Protein AF-A0AAW1KJI1-F1 (afdb_monomer_lite)

Sequence (125 aa):
MDWRSELREMADRLVAVVICLLLSHLFLCHYGRRSELREMADRLVAVRRAFKQSMIQLGSTVNWDHFDRSVGLVTMCGLSVDQIEKLTKEHFVFLNPDGRMVVSALNSKNIDYVTRCFHEVTKQK

Organism: Popillia japonica (NCBI:txid7064)

Structure (mmCIF, N/CA/C/O backbone):
data_AF-A0AAW1KJI1-F1
#
_entry.id   AF-A0AAW1KJI1-F1
#
loop_
_atom_site.group_PDB
_atom_site.id
_atom_site.type_symbol
_atom_site.label_atom_id
_atom_site.label_alt_id
_atom_site.label_comp_id
_atom_site.label_asym_id
_atom_site.label_entity_id
_atom_site.label_seq_id
_atom_site.pdbx_PDB_ins_code
_atom_site.Cartn_x
_atom_site.Cartn_y
_atom_site.Cartn_z
_atom_site.occupancy
_atom_site.B_iso_or_equiv
_atom_site.auth_seq_id
_atom_site.auth_comp_id
_atom_site.auth_asym_id
_atom_site.auth_atom_id
_atom_site.pdbx_PDB_model_num
ATOM 1 N N . MET A 1 1 ? 9.178 15.478 24.961 1.00 40.22 1 MET A N 1
ATOM 2 C CA . MET A 1 1 ? 10.436 15.062 24.313 1.00 40.22 1 MET A CA 1
ATOM 3 C C . MET A 1 1 ? 10.034 14.262 23.088 1.00 40.22 1 MET A C 1
ATOM 5 O O . MET A 1 1 ? 9.611 13.120 23.225 1.00 40.22 1 MET A O 1
ATOM 9 N N . ASP A 1 2 ? 9.952 14.938 21.943 1.00 42.97 2 ASP A N 1
ATOM 10 C CA . ASP A 1 2 ? 9.384 14.380 20.714 1.00 42.97 2 ASP A CA 1
ATOM 11 C C . ASP A 1 2 ? 10.503 13.780 19.856 1.00 42.97 2 ASP A C 1
ATOM 13 O O . ASP A 1 2 ? 11.162 14.449 19.070 1.00 42.97 2 ASP A O 1
ATOM 17 N N . TRP A 1 3 ? 10.739 12.485 20.034 1.00 43.59 3 TRP A N 1
ATOM 18 C CA . TRP A 1 3 ? 11.736 11.720 19.281 1.00 43.59 3 TRP A CA 1
ATOM 19 C C . TRP A 1 3 ? 11.447 11.690 17.764 1.00 43.59 3 TRP A C 1
ATOM 21 O O . TRP A 1 3 ? 12.320 11.347 16.966 1.00 43.59 3 TRP A O 1
ATOM 31 N N . ARG A 1 4 ? 10.228 12.059 17.332 1.00 42.41 4 ARG A N 1
ATOM 32 C CA . ARG A 1 4 ? 9.842 12.108 15.914 1.00 42.41 4 ARG A CA 1
ATOM 33 C C . ARG A 1 4 ? 10.431 13.315 15.191 1.00 42.41 4 ARG A C 1
ATOM 35 O O . ARG A 1 4 ? 10.669 13.218 13.988 1.00 42.41 4 ARG A O 1
ATOM 42 N N . SER A 1 5 ? 10.671 14.428 15.888 1.00 42.38 5 SER A N 1
ATOM 43 C CA . SER A 1 5 ? 11.362 15.585 15.309 1.00 42.38 5 SER A CA 1
ATOM 44 C C . SER A 1 5 ? 12.864 15.334 15.184 1.00 42.38 5 SER A C 1
ATOM 46 O O . SER A 1 5 ? 13.436 15.660 14.149 1.00 42.38 5 SER A O 1
ATOM 48 N N . GLU A 1 6 ? 13.472 14.647 16.157 1.00 43.97 6 GLU A N 1
ATOM 49 C CA . GLU A 1 6 ? 14.890 14.255 16.105 1.00 43.97 6 GLU A CA 1
ATOM 50 C C . GLU A 1 6 ? 15.170 13.264 14.966 1.00 43.97 6 GLU A C 1
A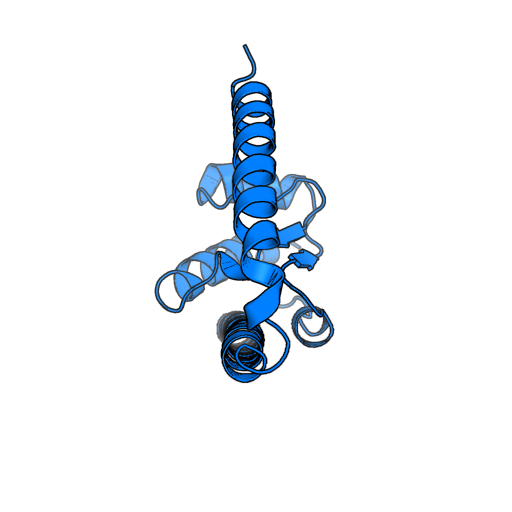TOM 52 O O . GLU A 1 6 ? 16.115 13.451 14.204 1.00 43.97 6 GLU A O 1
ATOM 57 N N . LEU A 1 7 ? 14.307 12.262 14.754 1.00 49.00 7 LEU A N 1
ATOM 58 C CA . LEU A 1 7 ? 14.441 11.349 13.611 1.00 49.00 7 LEU A CA 1
ATOM 59 C C . LEU A 1 7 ? 14.231 12.040 12.255 1.00 49.00 7 LEU A C 1
ATOM 61 O O . LEU A 1 7 ? 14.845 11.636 11.267 1.00 49.00 7 LEU A O 1
ATOM 65 N N . ARG A 1 8 ? 13.386 13.077 12.192 1.00 50.84 8 ARG A N 1
ATOM 66 C CA . ARG A 1 8 ? 13.145 13.854 10.966 1.00 50.84 8 ARG A CA 1
ATOM 67 C C . ARG A 1 8 ? 14.352 14.742 10.633 1.00 50.84 8 ARG A C 1
ATOM 69 O O . ARG A 1 8 ? 14.807 14.733 9.495 1.00 50.84 8 ARG A O 1
ATOM 76 N N . GLU A 1 9 ? 14.953 15.385 11.635 1.00 49.31 9 GLU A N 1
ATOM 77 C CA . GLU A 1 9 ? 16.208 16.136 11.482 1.00 49.31 9 GLU A CA 1
ATOM 78 C C . GLU A 1 9 ? 17.413 15.245 11.134 1.00 49.31 9 GLU A C 1
ATOM 80 O O . GLU A 1 9 ? 18.268 15.637 10.336 1.00 49.31 9 GLU A O 1
ATOM 85 N N . MET A 1 10 ? 17.491 14.038 11.705 1.00 42.53 10 MET A N 1
ATOM 86 C CA . MET A 1 10 ? 18.552 13.074 11.392 1.00 42.53 10 MET A CA 1
ATOM 87 C C . MET A 1 10 ? 18.412 12.498 9.976 1.00 42.53 10 MET A C 1
ATOM 89 O O . MET A 1 10 ? 19.422 12.272 9.306 1.00 42.53 10 MET A O 1
ATOM 93 N N . ALA A 1 11 ? 17.181 12.299 9.492 1.00 49.72 11 ALA A N 1
ATOM 94 C CA . ALA A 1 11 ? 16.919 11.856 8.125 1.00 49.72 11 ALA A CA 1
ATOM 95 C C . ALA A 1 11 ? 17.314 12.923 7.084 1.00 49.72 11 ALA A C 1
ATOM 97 O O . ALA A 1 11 ? 17.958 12.592 6.088 1.00 49.72 11 ALA A O 1
ATOM 98 N N . ASP A 1 12 ? 17.024 14.202 7.337 1.00 49.81 12 ASP A N 1
ATOM 99 C CA . ASP A 1 12 ? 17.296 15.286 6.383 1.00 49.81 12 ASP A CA 1
ATOM 100 C C . ASP A 1 12 ? 18.800 15.569 6.194 1.00 49.81 12 ASP A C 1
ATOM 102 O O . ASP A 1 12 ? 19.246 15.885 5.086 1.00 49.81 12 ASP A O 1
ATOM 106 N N . ARG A 1 13 ? 19.627 15.379 7.232 1.00 43.66 13 ARG A N 1
ATOM 107 C CA . ARG A 1 13 ? 21.086 15.601 7.140 1.00 43.66 13 ARG A CA 1
ATOM 108 C C . ARG A 1 13 ? 21.835 14.481 6.412 1.00 43.66 13 ARG A C 1
ATOM 110 O O . ARG A 1 13 ? 22.855 14.748 5.779 1.00 43.66 13 ARG A O 1
ATOM 117 N N . LEU A 1 14 ? 21.338 13.245 6.452 1.00 42.19 14 LEU A N 1
ATOM 118 C CA . LEU A 1 14 ? 21.971 12.106 5.772 1.00 42.19 14 LEU A CA 1
ATOM 119 C C . LEU A 1 14 ? 21.558 11.999 4.296 1.00 42.19 14 LEU A C 1
ATOM 121 O O . LEU A 1 14 ? 22.385 11.659 3.449 1.00 42.19 14 LEU A O 1
ATOM 125 N N . VAL A 1 15 ? 20.313 12.350 3.960 1.00 51.31 15 VAL A N 1
ATOM 126 C CA . VAL A 1 15 ? 19.811 12.297 2.577 1.00 51.31 15 VAL A CA 1
ATOM 127 C C . VAL A 1 15 ? 20.532 13.311 1.674 1.00 51.31 15 VAL A C 1
ATOM 129 O O . VAL A 1 15 ? 20.878 12.980 0.540 1.00 51.31 15 VAL A O 1
ATOM 132 N N . ALA A 1 16 ? 20.856 14.507 2.177 1.00 40.84 16 ALA A N 1
ATOM 133 C CA . ALA A 1 16 ? 21.551 15.540 1.401 1.00 40.84 16 ALA A CA 1
ATOM 134 C C . ALA A 1 16 ? 23.003 15.167 1.035 1.00 40.84 16 ALA A C 1
ATOM 136 O O . ALA A 1 16 ? 23.443 15.416 -0.089 1.00 40.84 16 ALA A O 1
ATOM 137 N N . VAL A 1 17 ? 23.743 14.526 1.948 1.00 43.69 17 VAL A N 1
ATOM 138 C CA . VAL A 1 17 ? 25.143 14.121 1.710 1.00 43.69 17 VAL A CA 1
ATOM 139 C C . VAL A 1 17 ? 25.218 12.961 0.715 1.00 43.69 17 VAL A C 1
ATOM 141 O O . VAL A 1 17 ? 26.071 12.961 -0.173 1.00 43.69 17 VAL A O 1
ATOM 144 N N . VAL A 1 18 ? 24.277 12.015 0.796 1.00 51.91 18 VAL A N 1
ATOM 145 C CA . VAL A 1 18 ? 24.188 10.883 -0.140 1.00 51.91 18 VAL A CA 1
ATOM 146 C C . VAL A 1 18 ? 23.775 11.345 -1.543 1.00 51.91 18 VAL A C 1
ATOM 148 O O . VAL A 1 18 ? 24.328 10.863 -2.531 1.00 51.91 18 VAL A O 1
ATOM 151 N N . ILE A 1 19 ? 22.877 12.330 -1.657 1.00 48.62 19 ILE A N 1
ATOM 152 C CA . ILE A 1 19 ? 22.482 12.918 -2.949 1.00 48.62 19 ILE A CA 1
ATOM 153 C C . ILE A 1 19 ? 23.624 13.745 -3.570 1.00 48.62 19 ILE A C 1
ATOM 155 O O . ILE A 1 19 ? 23.810 13.702 -4.786 1.00 48.62 19 ILE A O 1
ATOM 159 N N . CYS A 1 20 ? 24.440 14.434 -2.765 1.00 32.69 20 CYS A N 1
ATOM 160 C CA . CYS A 1 20 ? 25.564 15.242 -3.254 1.00 32.69 20 CYS A CA 1
ATOM 161 C C . CYS A 1 20 ? 26.775 14.387 -3.692 1.00 32.69 20 CYS A C 1
ATOM 163 O O . CYS A 1 20 ? 27.385 14.666 -4.723 1.00 32.69 20 CYS A O 1
ATOM 165 N N . LEU A 1 21 ? 27.071 13.286 -2.985 1.00 46.22 21 LEU A N 1
ATOM 166 C CA . LEU A 1 21 ? 28.116 12.322 -3.376 1.00 46.22 21 LEU A CA 1
ATOM 167 C C . LEU A 1 21 ? 27.744 11.493 -4.619 1.00 46.22 21 LEU A C 1
ATOM 169 O O . LEU A 1 21 ? 28.624 11.060 -5.357 1.00 46.22 21 LEU A O 1
ATOM 173 N N . LEU A 1 22 ? 26.450 11.300 -4.894 1.00 48.56 22 LEU A N 1
ATOM 174 C CA . LEU A 1 22 ? 25.979 10.689 -6.144 1.00 48.56 22 LEU A CA 1
ATOM 175 C C . LEU A 1 22 ? 26.127 11.626 -7.354 1.00 48.56 22 LEU A C 1
ATOM 177 O O . LEU A 1 22 ? 26.274 11.150 -8.482 1.00 48.56 22 LEU A O 1
ATOM 181 N N . LEU A 1 23 ? 26.101 12.946 -7.136 1.00 41.78 23 LEU A N 1
ATOM 182 C CA . LEU A 1 23 ? 26.165 13.942 -8.206 1.00 41.78 23 LEU A CA 1
ATOM 183 C C . LEU A 1 23 ? 27.593 14.180 -8.732 1.00 41.78 23 LEU A C 1
ATOM 185 O O . LEU A 1 23 ? 27.754 14.568 -9.885 1.00 41.78 23 LEU A O 1
ATOM 189 N N . SER A 1 24 ? 28.646 13.878 -7.968 1.00 48.16 24 SER A N 1
ATOM 190 C CA . SER A 1 24 ? 30.035 13.936 -8.462 1.00 48.16 24 SER A CA 1
ATOM 191 C C . SER A 1 24 ? 30.390 12.787 -9.426 1.00 48.16 24 SER A C 1
ATOM 193 O O . SER A 1 24 ? 31.374 12.874 -10.158 1.00 48.16 24 SER A O 1
ATOM 195 N N . HIS A 1 25 ? 29.546 11.753 -9.523 1.00 46.41 25 HIS A N 1
ATOM 196 C CA . HIS A 1 25 ? 29.614 10.678 -10.527 1.00 46.41 25 HIS A CA 1
ATOM 197 C C . HIS A 1 25 ? 28.785 10.963 -11.803 1.00 46.41 25 HIS A C 1
ATOM 199 O O . HIS A 1 25 ? 28.504 10.054 -12.592 1.00 46.41 25 HIS A O 1
ATOM 205 N N . LEU A 1 26 ? 28.376 12.219 -12.047 1.00 46.66 26 LEU A N 1
ATOM 206 C CA . LEU A 1 26 ? 27.486 12.553 -13.169 1.00 46.66 26 LEU A CA 1
ATOM 207 C C . LEU A 1 26 ? 28.070 12.332 -14.567 1.00 46.66 26 LEU A C 1
ATOM 209 O O . LEU A 1 26 ? 27.294 12.220 -15.514 1.00 46.66 26 LEU A O 1
ATOM 213 N N . PHE A 1 27 ? 29.390 12.221 -14.729 1.00 42.56 27 PHE A N 1
ATOM 214 C CA . PHE A 1 27 ? 29.974 12.079 -16.067 1.00 42.56 27 PHE A CA 1
ATOM 215 C C . PHE A 1 27 ? 29.761 10.686 -16.696 1.00 42.56 27 PHE A C 1
ATOM 217 O O . PHE A 1 27 ? 29.776 10.560 -17.915 1.00 42.56 27 PHE A O 1
ATOM 224 N N . LEU A 1 28 ? 29.461 9.648 -15.900 1.00 45.06 28 LEU A N 1
ATOM 225 C CA . LEU A 1 28 ? 29.142 8.294 -16.400 1.00 45.06 28 LEU A CA 1
ATOM 226 C C . LEU A 1 28 ? 27.629 8.032 -16.555 1.00 45.06 28 LEU A C 1
ATOM 228 O O . LEU A 1 28 ? 27.214 7.042 -17.159 1.00 45.06 28 LEU A O 1
ATOM 232 N N . CYS A 1 29 ? 26.773 8.926 -16.048 1.00 48.44 29 CYS A N 1
ATOM 233 C CA . CYS A 1 29 ? 25.322 8.724 -15.983 1.00 48.44 29 CYS A CA 1
ATOM 234 C C . CYS A 1 29 ? 24.561 9.020 -17.287 1.00 48.44 29 CYS A C 1
ATOM 236 O O . CYS A 1 29 ? 23.342 8.850 -17.317 1.00 48.44 29 CYS A O 1
ATOM 238 N N . HIS A 1 30 ? 25.230 9.444 -18.363 1.00 46.03 30 HIS A N 1
ATOM 239 C CA . HIS A 1 30 ? 24.530 9.913 -19.563 1.00 46.03 30 HIS A CA 1
ATOM 240 C C . HIS A 1 30 ? 24.016 8.786 -20.491 1.00 46.03 30 HIS A C 1
ATOM 242 O O . HIS A 1 30 ? 23.156 9.054 -21.330 1.00 46.03 30 HIS A O 1
ATOM 248 N N . TYR A 1 31 ? 24.455 7.526 -20.338 1.00 45.03 31 TYR A N 1
ATOM 249 C CA . TYR A 1 31 ? 23.987 6.431 -21.217 1.00 45.03 31 TYR A CA 1
ATOM 250 C C . TYR A 1 31 ? 23.709 5.068 -20.548 1.00 45.03 31 TYR A C 1
ATOM 252 O O . TYR A 1 31 ? 22.938 4.289 -21.100 1.00 45.03 31 TYR A O 1
ATOM 260 N N . GLY A 1 32 ? 24.254 4.771 -19.360 1.00 50.25 32 GLY A N 1
ATOM 261 C CA . GLY A 1 32 ? 24.231 3.400 -18.811 1.00 50.25 32 GLY A CA 1
ATOM 262 C C . GLY A 1 32 ? 23.061 3.014 -17.895 1.00 50.25 32 GLY A C 1
ATOM 263 O O . GLY A 1 32 ? 22.755 1.836 -17.780 1.00 50.25 32 GLY A O 1
ATOM 264 N N . ARG A 1 33 ? 22.378 3.963 -17.239 1.00 53.84 33 ARG A N 1
ATOM 265 C CA . ARG A 1 33 ? 21.449 3.638 -16.126 1.00 53.84 33 ARG A CA 1
ATOM 266 C C . ARG A 1 33 ? 19.958 3.686 -16.461 1.00 53.84 33 ARG A C 1
ATOM 268 O O . ARG A 1 33 ? 19.120 3.638 -15.567 1.00 53.84 33 ARG A O 1
ATOM 275 N N . ARG A 1 34 ? 19.587 3.801 -17.740 1.00 61.09 34 ARG A N 1
ATOM 276 C CA . ARG A 1 34 ? 18.164 3.849 -18.130 1.00 61.09 34 ARG A CA 1
ATOM 277 C C . ARG A 1 34 ? 17.463 2.500 -17.949 1.00 61.09 34 ARG A C 1
ATOM 279 O O . ARG A 1 34 ? 16.286 2.494 -17.606 1.00 61.09 34 ARG A O 1
ATOM 286 N N . SER A 1 35 ? 18.166 1.388 -18.162 1.00 73.19 35 SER A N 1
ATOM 287 C CA . SER A 1 35 ? 17.622 0.033 -17.998 1.00 73.19 35 SER A CA 1
ATOM 288 C C . SER A 1 35 ? 17.359 -0.301 -16.530 1.00 73.19 35 SER A C 1
ATOM 290 O O . SER A 1 35 ? 16.236 -0.647 -16.193 1.00 73.19 35 SER A O 1
ATOM 292 N N . GLU A 1 36 ? 18.330 -0.091 -15.641 1.00 76.06 36 GLU A N 1
ATOM 293 C CA . GLU A 1 36 ? 18.181 -0.373 -14.203 1.00 76.06 36 GLU A CA 1
ATOM 294 C C . GLU A 1 36 ? 17.081 0.480 -13.552 1.00 76.06 36 GLU A C 1
ATOM 296 O O . GLU A 1 36 ? 16.267 -0.014 -12.773 1.00 76.06 36 GLU A O 1
ATOM 301 N N . LEU A 1 37 ? 16.998 1.768 -13.912 1.00 77.62 37 LEU A N 1
ATOM 302 C CA . LEU A 1 37 ? 15.925 2.643 -13.433 1.00 77.62 37 LEU A CA 1
ATOM 303 C C . LEU A 1 37 ? 14.553 2.200 -13.953 1.00 77.62 37 LEU A C 1
ATOM 305 O O . LEU A 1 37 ? 13.561 2.304 -13.228 1.00 77.62 37 LEU A O 1
ATOM 309 N N . ARG A 1 38 ? 14.491 1.686 -15.186 1.00 79.06 38 ARG A N 1
ATOM 310 C CA . ARG A 1 38 ? 13.267 1.121 -15.757 1.00 79.06 38 ARG A CA 1
ATOM 311 C C . ARG A 1 38 ? 12.859 -0.156 -15.032 1.00 79.06 38 ARG A C 1
ATOM 313 O O . ARG A 1 38 ? 11.707 -0.256 -14.636 1.00 79.06 38 ARG A O 1
ATOM 320 N N . GLU A 1 39 ? 13.791 -1.060 -14.753 1.00 82.69 39 GLU A N 1
ATOM 321 C CA . GLU A 1 39 ? 13.527 -2.269 -13.964 1.00 82.69 39 GLU A CA 1
ATOM 322 C C . GLU A 1 39 ? 13.039 -1.935 -12.547 1.00 82.69 39 GLU A C 1
ATOM 324 O O . GLU A 1 39 ? 12.083 -2.535 -12.047 1.00 82.69 39 GLU A O 1
ATOM 329 N N . MET A 1 40 ? 13.635 -0.928 -11.898 1.00 80.75 40 MET A N 1
ATOM 330 C CA . MET A 1 40 ? 13.165 -0.446 -10.597 1.00 80.75 40 MET A CA 1
ATOM 331 C C . MET A 1 40 ? 11.746 0.132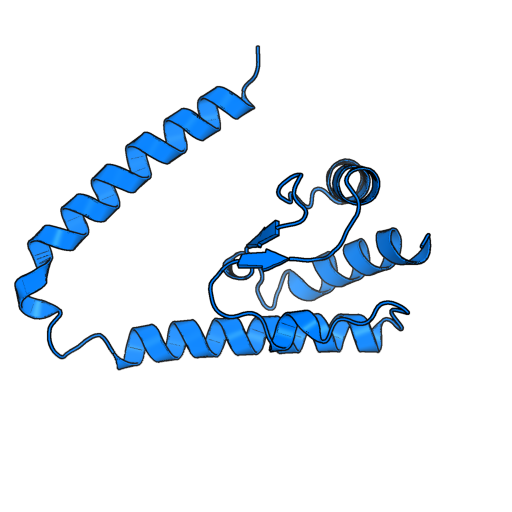 -10.672 1.00 80.75 40 MET A C 1
ATOM 333 O O . MET A 1 40 ? 10.950 -0.107 -9.760 1.00 80.75 40 MET A O 1
ATOM 337 N N . ALA A 1 41 ? 11.419 0.869 -11.736 1.00 81.44 41 ALA A N 1
ATOM 338 C CA . ALA A 1 41 ? 10.080 1.407 -11.958 1.00 81.44 41 ALA A CA 1
ATOM 339 C C . ALA A 1 41 ? 9.055 0.295 -12.237 1.00 81.44 41 ALA A C 1
ATOM 341 O O . ALA A 1 41 ? 7.990 0.276 -11.618 1.00 81.44 41 ALA A O 1
ATOM 342 N N . ASP A 1 42 ? 9.398 -0.671 -13.089 1.00 84.88 42 ASP A N 1
ATOM 343 C CA . ASP A 1 42 ? 8.550 -1.817 -13.421 1.00 84.88 42 ASP A CA 1
ATOM 344 C C . ASP A 1 42 ? 8.261 -2.667 -12.175 1.00 84.88 42 ASP A C 1
ATOM 346 O O . ASP A 1 42 ? 7.123 -3.087 -11.946 1.00 84.88 42 ASP A O 1
ATOM 350 N N . ARG A 1 43 ? 9.249 -2.825 -11.284 1.00 85.81 43 ARG A N 1
ATOM 351 C CA . ARG A 1 43 ? 9.058 -3.474 -9.980 1.00 85.81 43 ARG A CA 1
ATOM 352 C C . ARG A 1 43 ? 8.042 -2.737 -9.104 1.00 85.81 43 ARG A C 1
ATOM 354 O O . ARG A 1 43 ? 7.209 -3.384 -8.475 1.00 85.81 43 ARG A O 1
ATOM 361 N N . LEU A 1 44 ? 8.074 -1.404 -9.055 1.00 85.38 44 LEU A N 1
ATOM 362 C CA . LEU A 1 44 ? 7.090 -0.625 -8.287 1.00 85.38 44 LEU A CA 1
ATOM 363 C C . LEU A 1 44 ? 5.673 -0.791 -8.850 1.00 85.38 44 LEU A C 1
ATOM 365 O O . LEU A 1 44 ? 4.714 -0.901 -8.084 1.00 85.38 44 LEU A O 1
ATOM 369 N N . VAL A 1 45 ? 5.534 -0.856 -10.176 1.00 86.81 45 VAL A N 1
ATOM 370 C CA . VAL A 1 45 ? 4.249 -1.136 -10.834 1.00 86.81 45 VAL A CA 1
ATOM 371 C C . VAL A 1 45 ? 3.753 -2.540 -10.481 1.00 86.81 45 VAL A C 1
ATOM 373 O O . VAL A 1 45 ? 2.578 -2.708 -10.154 1.00 86.81 45 VAL A O 1
ATOM 376 N N . ALA A 1 46 ? 4.635 -3.542 -10.484 1.00 88.69 46 ALA A N 1
ATOM 377 C CA . ALA A 1 46 ? 4.286 -4.909 -10.104 1.00 88.69 46 ALA A CA 1
ATOM 378 C C . ALA A 1 46 ? 3.791 -4.998 -8.651 1.00 88.69 46 ALA A C 1
ATOM 380 O O . ALA A 1 46 ? 2.753 -5.604 -8.391 1.00 88.69 46 ALA A O 1
ATOM 381 N N . VAL A 1 47 ? 4.475 -4.331 -7.717 1.00 88.31 47 VAL A N 1
ATOM 382 C CA . VAL A 1 47 ? 4.084 -4.292 -6.298 1.00 88.31 47 VAL A CA 1
ATOM 383 C C . VAL A 1 47 ? 2.708 -3.645 -6.105 1.00 88.31 47 VAL A C 1
ATOM 385 O O . VAL A 1 47 ? 1.901 -4.147 -5.326 1.00 88.31 47 VAL A O 1
ATOM 388 N N . ARG A 1 48 ? 2.387 -2.578 -6.847 1.00 87.56 48 ARG A N 1
ATOM 389 C CA . ARG A 1 48 ? 1.052 -1.946 -6.800 1.00 87.56 48 ARG A CA 1
ATOM 390 C C . ARG A 1 48 ? -0.052 -2.875 -7.270 1.00 87.56 48 ARG A C 1
ATOM 392 O O . ARG A 1 48 ? -1.085 -2.979 -6.612 1.00 87.56 48 ARG A O 1
ATOM 399 N N . ARG A 1 49 ? 0.180 -3.564 -8.388 1.00 88.94 49 ARG A N 1
ATOM 400 C CA . ARG A 1 49 ? -0.775 -4.540 -8.923 1.00 88.94 49 ARG A CA 1
ATOM 401 C C . ARG A 1 49 ? -0.994 -5.682 -7.942 1.00 88.94 49 ARG A C 1
ATOM 403 O O . ARG A 1 49 ? -2.140 -6.042 -7.705 1.00 88.94 49 ARG A O 1
ATOM 410 N N . ALA A 1 50 ? 0.078 -6.188 -7.336 1.00 90.00 50 ALA A N 1
ATOM 411 C CA . ALA A 1 50 ? -0.009 -7.223 -6.315 1.00 90.00 50 ALA A CA 1
ATOM 412 C C . ALA A 1 50 ? -0.826 -6.745 -5.104 1.00 90.00 50 ALA A C 1
ATOM 414 O O . ALA A 1 50 ? -1.743 -7.438 -4.682 1.00 90.00 50 ALA A O 1
ATOM 415 N N . PHE A 1 51 ? -0.592 -5.520 -4.617 1.00 89.50 51 PHE A N 1
ATOM 416 C CA . PHE A 1 51 ? -1.359 -4.951 -3.504 1.00 89.50 51 PHE A CA 1
ATOM 417 C C . PHE A 1 51 ? -2.854 -4.868 -3.834 1.00 89.50 51 PHE A C 1
ATOM 419 O O . PHE A 1 51 ? -3.693 -5.326 -3.061 1.00 89.50 51 PHE A O 1
ATOM 426 N N . LYS A 1 52 ? -3.193 -4.336 -5.016 1.00 89.06 52 LYS A N 1
ATOM 427 C CA . LYS A 1 52 ? -4.578 -4.255 -5.494 1.00 89.06 52 LYS A CA 1
ATOM 428 C C . LYS A 1 52 ? -5.220 -5.641 -5.599 1.00 89.06 52 LYS A C 1
ATOM 430 O O . LYS A 1 52 ? -6.346 -5.824 -5.147 1.00 89.06 52 LYS A O 1
ATOM 435 N N . GLN A 1 53 ? -4.514 -6.614 -6.176 1.00 90.50 53 GLN A N 1
ATOM 436 C CA . GLN A 1 53 ? -5.001 -7.987 -6.320 1.00 90.50 53 GLN A CA 1
ATOM 437 C C . GLN A 1 53 ? -5.268 -8.640 -4.963 1.00 90.50 53 GLN A C 1
ATOM 439 O O . GLN A 1 53 ? -6.353 -9.186 -4.776 1.00 90.50 53 GLN A O 1
ATOM 444 N N . SER A 1 54 ? -4.347 -8.521 -4.004 1.00 90.69 54 SER A N 1
ATOM 445 C CA . SER A 1 54 ? -4.539 -9.025 -2.640 1.00 90.69 54 SER A CA 1
ATOM 446 C C . SER A 1 54 ? -5.755 -8.380 -1.963 1.00 90.69 54 SER A C 1
ATOM 448 O O . SER A 1 54 ? -6.553 -9.077 -1.344 1.00 90.69 54 SER A O 1
ATOM 450 N N . MET A 1 55 ? -5.972 -7.070 -2.133 1.00 88.75 55 MET A N 1
ATOM 451 C CA . MET A 1 55 ? -7.158 -6.393 -1.583 1.00 88.75 55 MET A CA 1
ATOM 452 C C . MET A 1 55 ? -8.474 -6.872 -2.214 1.00 88.75 55 MET A C 1
ATOM 454 O O . MET A 1 55 ? -9.478 -6.998 -1.512 1.00 88.75 55 MET A O 1
ATOM 458 N N . ILE A 1 56 ? -8.481 -7.161 -3.521 1.00 88.69 56 ILE A N 1
ATOM 459 C CA . ILE A 1 56 ? -9.645 -7.736 -4.215 1.00 88.69 56 ILE A CA 1
ATOM 460 C C . ILE A 1 56 ? -9.909 -9.164 -3.723 1.00 88.69 56 ILE A C 1
ATOM 462 O O . ILE A 1 56 ? -11.054 -9.507 -3.448 1.00 88.69 56 ILE A O 1
ATOM 466 N N . GLN A 1 57 ? -8.863 -9.980 -3.562 1.00 89.19 57 GLN A N 1
ATOM 467 C CA . GLN A 1 57 ? -8.974 -11.349 -3.044 1.00 89.19 57 GLN A CA 1
ATOM 468 C C . GLN A 1 57 ? -9.518 -11.391 -1.612 1.00 89.19 57 GLN A C 1
ATOM 470 O O . GLN A 1 57 ? -10.291 -12.284 -1.278 1.00 89.19 57 GLN A O 1
ATOM 475 N N . LEU A 1 58 ? -9.162 -10.407 -0.784 1.00 88.06 58 LEU A N 1
ATOM 476 C CA . LEU A 1 58 ? -9.705 -10.247 0.566 1.00 88.06 58 LEU A CA 1
ATOM 477 C C . LEU A 1 58 ? -11.163 -9.748 0.580 1.00 88.06 58 LEU A C 1
ATOM 479 O O . LEU A 1 58 ? -11.777 -9.713 1.641 1.00 88.06 58 LEU A O 1
ATOM 483 N N . GLY A 1 59 ? -11.740 -9.376 -0.567 1.00 84.25 59 GLY A N 1
ATOM 484 C CA . GLY A 1 59 ? -13.124 -8.904 -0.655 1.00 84.25 59 GLY A CA 1
ATOM 485 C C . GLY A 1 59 ? -13.306 -7.463 -0.176 1.00 84.25 59 GLY A C 1
ATOM 486 O O . GLY A 1 59 ? -14.337 -7.122 0.399 1.00 84.25 59 GLY A O 1
ATOM 487 N N . SER A 1 60 ? -12.302 -6.604 -0.372 1.00 82.00 60 SER A N 1
ATOM 488 C CA . SER A 1 60 ? -12.413 -5.183 -0.036 1.00 82.00 60 SER A CA 1
ATOM 489 C C . SER A 1 60 ? -13.558 -4.502 -0.800 1.00 82.00 60 SER A C 1
ATOM 491 O O . SER A 1 60 ? -13.605 -4.546 -2.026 1.00 82.00 60 SER A O 1
ATOM 493 N N . THR A 1 61 ? -14.418 -3.775 -0.083 1.00 75.31 61 THR A N 1
ATOM 494 C CA . THR A 1 61 ? -15.520 -2.962 -0.637 1.00 75.31 61 THR A CA 1
ATOM 495 C C . THR A 1 61 ? -15.051 -1.629 -1.234 1.00 75.31 61 THR A C 1
ATOM 497 O O . THR A 1 61 ? -15.770 -1.000 -2.008 1.00 75.31 61 THR A O 1
ATOM 500 N N . VAL A 1 62 ? -13.838 -1.185 -0.889 1.00 79.00 62 VAL A N 1
ATOM 501 C CA . VAL A 1 62 ? -13.244 0.071 -1.370 1.00 79.00 62 VAL A CA 1
ATOM 502 C C . VAL A 1 62 ? -12.667 -0.093 -2.778 1.00 79.00 62 VAL A C 1
ATOM 504 O O . VAL A 1 62 ? -11.981 -1.074 -3.066 1.00 79.00 62 VAL A O 1
ATOM 507 N N . ASN A 1 63 ? -12.889 0.904 -3.643 1.00 80.56 63 ASN A N 1
ATOM 508 C CA . ASN A 1 63 ? -12.267 0.960 -4.965 1.00 80.56 63 ASN A CA 1
ATOM 509 C C . ASN A 1 63 ? -10.780 1.382 -4.867 1.00 80.56 63 ASN A C 1
ATOM 511 O O . ASN A 1 63 ? -10.457 2.516 -4.501 1.00 80.56 63 ASN A O 1
ATOM 515 N N . TRP A 1 64 ? -9.882 0.476 -5.270 1.00 83.62 64 TRP A N 1
ATOM 516 C CA . TRP A 1 64 ? -8.423 0.655 -5.283 1.00 83.62 64 TRP A CA 1
ATOM 517 C C . TRP A 1 64 ? -7.827 1.016 -6.660 1.00 83.62 64 TRP A C 1
ATOM 519 O O . TRP A 1 64 ? -6.613 0.981 -6.836 1.00 83.62 64 TRP A O 1
ATOM 529 N N . ASP A 1 65 ? -8.632 1.405 -7.652 1.00 82.44 65 ASP A N 1
ATOM 530 C CA . ASP A 1 65 ? -8.179 1.747 -9.016 1.00 82.44 65 ASP A CA 1
ATOM 531 C C . ASP A 1 65 ? -7.197 2.926 -9.062 1.00 82.44 65 ASP A C 1
ATOM 533 O O . ASP A 1 65 ? -6.404 3.066 -9.996 1.00 82.44 65 ASP A O 1
ATOM 537 N N . HIS A 1 66 ? -7.212 3.777 -8.037 1.00 81.12 66 HIS A N 1
ATOM 538 C CA . HIS A 1 66 ? -6.283 4.894 -7.902 1.00 81.12 66 HIS A CA 1
ATOM 539 C C . HIS A 1 66 ? -4.821 4.438 -7.717 1.00 81.12 66 HIS A C 1
ATOM 541 O O . HIS A 1 66 ? -3.902 5.189 -8.059 1.00 81.12 66 HIS A O 1
ATOM 547 N N . PHE A 1 67 ? -4.584 3.202 -7.259 1.00 82.25 67 PHE A N 1
ATOM 548 C CA . PHE A 1 67 ? -3.236 2.633 -7.163 1.00 82.25 67 PHE A CA 1
ATOM 549 C C . PHE A 1 67 ? -2.591 2.421 -8.535 1.00 82.25 67 PHE A C 1
ATOM 551 O O . PHE A 1 67 ? -1.390 2.649 -8.673 1.00 82.25 67 PHE A O 1
ATOM 558 N N . ASP A 1 68 ? -3.379 2.067 -9.554 1.00 80.19 68 ASP A N 1
ATOM 559 C CA . ASP A 1 68 ? -2.877 1.845 -10.917 1.00 80.19 68 ASP A CA 1
ATOM 560 C C . ASP A 1 68 ? -2.597 3.161 -11.652 1.00 80.19 68 ASP A C 1
ATOM 562 O O . ASP A 1 68 ? -1.687 3.238 -12.475 1.00 80.19 68 ASP A O 1
ATOM 566 N N . ARG A 1 69 ? -3.368 4.212 -11.345 1.00 77.12 69 ARG A N 1
ATOM 567 C CA . ARG A 1 69 ? -3.222 5.543 -11.963 1.00 77.12 69 ARG A CA 1
ATOM 568 C C . ARG A 1 69 ? -2.076 6.360 -11.371 1.00 77.12 69 ARG A C 1
ATOM 570 O O . ARG A 1 69 ? -1.626 7.323 -11.987 1.00 77.12 69 ARG A O 1
ATOM 577 N N . SER A 1 70 ? -1.626 6.012 -10.170 1.00 73.38 70 SER A N 1
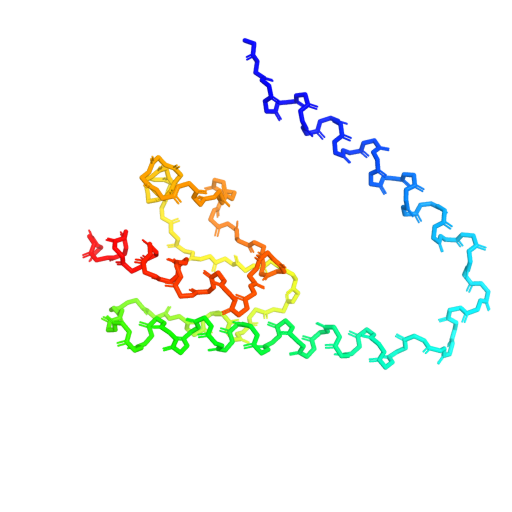ATOM 578 C CA . SER A 1 70 ? -0.571 6.752 -9.483 1.00 73.38 70 SER A CA 1
ATOM 579 C C . SER A 1 70 ? 0.790 6.463 -10.112 1.00 73.38 70 SER A C 1
ATOM 581 O O . SER A 1 70 ? 1.145 5.310 -10.331 1.00 73.38 70 SER A O 1
ATOM 583 N N . VAL A 1 71 ? 1.607 7.491 -10.336 1.00 71.44 71 VAL A N 1
ATOM 584 C CA . VAL A 1 71 ? 2.989 7.355 -10.823 1.00 71.44 71 VAL A CA 1
ATOM 585 C C . VAL A 1 71 ? 3.955 7.817 -9.733 1.00 71.44 71 VAL A C 1
ATOM 587 O O . VAL A 1 71 ? 3.703 8.807 -9.055 1.00 71.44 71 VAL A O 1
ATOM 590 N N . GLY A 1 72 ? 5.054 7.084 -9.542 1.00 73.31 72 GLY A N 1
ATOM 591 C CA . GLY A 1 72 ? 6.115 7.435 -8.591 1.00 73.31 72 GLY A CA 1
ATOM 592 C C . GLY A 1 72 ? 6.178 6.524 -7.365 1.00 73.31 72 GLY A C 1
ATOM 593 O O . GLY A 1 72 ? 5.644 5.422 -7.374 1.00 73.31 72 GLY A O 1
ATOM 594 N N . LEU A 1 73 ? 6.854 6.973 -6.309 1.00 79.38 73 LEU A N 1
ATOM 595 C CA . LEU A 1 73 ? 7.129 6.169 -5.106 1.00 79.38 73 LEU A CA 1
ATOM 596 C C . LEU A 1 73 ? 6.016 6.224 -4.055 1.00 79.38 73 LEU A C 1
ATOM 598 O O . LEU A 1 73 ? 5.952 5.365 -3.179 1.00 79.38 73 LEU A O 1
ATOM 602 N N . VAL A 1 74 ? 5.159 7.239 -4.130 1.00 80.88 74 VAL A N 1
ATOM 603 C CA . VAL A 1 74 ? 4.146 7.544 -3.118 1.00 80.88 74 VAL A CA 1
ATOM 604 C C . VAL A 1 74 ? 2.763 7.401 -3.737 1.00 80.88 74 VAL A C 1
ATOM 606 O O . VAL A 1 74 ? 2.545 7.795 -4.882 1.00 80.88 74 VAL A O 1
ATOM 609 N N . THR A 1 75 ? 1.828 6.837 -2.983 1.00 83.69 75 THR A N 1
ATOM 610 C CA . THR A 1 75 ? 0.432 6.684 -3.395 1.00 83.69 75 THR A CA 1
ATOM 611 C C . THR A 1 75 ? -0.489 7.141 -2.269 1.00 83.69 75 THR A C 1
ATOM 613 O O . THR A 1 75 ? -0.201 6.928 -1.091 1.00 83.69 75 THR A O 1
ATOM 616 N N . MET A 1 76 ? -1.578 7.817 -2.635 1.00 84.50 76 MET A N 1
ATOM 617 C CA . MET A 1 76 ? -2.627 8.224 -1.701 1.00 84.50 76 MET A CA 1
ATOM 618 C C . MET A 1 76 ? -3.547 7.032 -1.443 1.00 84.50 76 MET A C 1
ATOM 620 O O . MET A 1 76 ? -4.113 6.511 -2.396 1.00 84.50 76 MET A O 1
ATOM 624 N N . CYS A 1 77 ? -3.718 6.624 -0.186 1.00 82.81 77 CYS A N 1
ATOM 625 C CA . CYS A 1 77 ? -4.584 5.493 0.173 1.00 82.81 77 CYS A CA 1
ATOM 626 C C . CYS A 1 77 ? -6.047 5.894 0.424 1.00 82.81 77 CYS A C 1
ATOM 628 O O . CYS A 1 77 ? -6.913 5.027 0.491 1.00 82.81 77 CYS A O 1
ATOM 630 N N . GLY A 1 78 ? -6.332 7.188 0.617 1.00 82.19 78 GLY A N 1
ATOM 631 C CA . GLY A 1 78 ? -7.692 7.676 0.899 1.00 82.19 78 GLY A CA 1
ATOM 632 C C . GLY A 1 78 ? -8.269 7.221 2.250 1.00 82.19 78 GLY A C 1
ATOM 633 O O . GLY A 1 78 ? -9.491 7.129 2.399 1.00 82.19 78 GLY A O 1
ATOM 634 N N . LEU A 1 79 ? -7.396 6.908 3.213 1.00 85.19 79 LEU A N 1
ATOM 635 C CA . LEU A 1 79 ? -7.762 6.569 4.591 1.00 85.19 79 LEU A CA 1
ATOM 636 C C . LEU A 1 79 ? -7.944 7.838 5.430 1.00 85.19 79 LEU A C 1
ATOM 638 O O . LEU A 1 79 ? -7.264 8.836 5.192 1.00 85.19 79 LEU A O 1
ATOM 642 N N . SER A 1 80 ? -8.845 7.795 6.414 1.00 88.06 80 SER A N 1
ATOM 643 C CA . SER A 1 80 ? -8.971 8.868 7.406 1.00 88.06 80 SER A CA 1
ATOM 644 C C . SER A 1 80 ? -7.828 8.825 8.426 1.00 88.06 80 SER A C 1
ATOM 646 O O . SER A 1 80 ? -7.166 7.799 8.599 1.00 88.06 80 SER A O 1
ATOM 648 N N . VAL A 1 81 ? -7.612 9.932 9.141 1.00 88.69 81 VAL A N 1
ATOM 649 C CA . VAL A 1 81 ? -6.586 10.018 10.196 1.00 88.69 81 VAL A CA 1
ATOM 650 C C . VAL A 1 81 ? -6.825 8.963 11.284 1.00 88.69 81 VAL A C 1
ATOM 652 O O . VAL A 1 81 ? -5.891 8.264 11.667 1.00 88.69 81 VAL A O 1
ATOM 655 N N . ASP A 1 82 ? -8.080 8.744 11.686 1.00 89.50 82 ASP A N 1
ATOM 656 C CA . ASP A 1 82 ? -8.441 7.722 12.681 1.00 89.50 82 ASP A CA 1
ATOM 657 C C . ASP A 1 82 ? -8.084 6.300 12.223 1.00 89.50 82 ASP A C 1
ATOM 659 O O . ASP A 1 82 ? -7.632 5.468 13.011 1.00 89.50 82 ASP A O 1
ATOM 663 N N . GLN A 1 83 ? -8.258 6.011 10.930 1.00 87.88 83 GLN A N 1
ATOM 664 C CA . GLN A 1 83 ? -7.881 4.728 10.335 1.00 87.88 83 GLN A CA 1
ATOM 665 C C . GLN A 1 83 ? -6.358 4.544 10.325 1.00 87.88 83 GLN A C 1
ATOM 667 O O . GLN A 1 83 ? -5.861 3.458 10.620 1.00 87.88 83 GLN A O 1
ATOM 672 N N . ILE A 1 84 ? -5.607 5.607 10.036 1.00 88.12 84 ILE A N 1
ATOM 673 C CA . ILE A 1 84 ? -4.138 5.595 10.055 1.00 88.12 84 ILE A CA 1
ATOM 674 C C . ILE A 1 84 ? -3.612 5.381 11.480 1.00 88.12 84 ILE A C 1
ATOM 676 O O . ILE A 1 84 ? -2.664 4.617 11.690 1.00 88.12 84 ILE A O 1
ATOM 680 N N . GLU A 1 85 ? -4.243 6.004 12.474 1.00 88.44 85 GLU A N 1
ATOM 681 C CA . GLU A 1 85 ? -3.890 5.783 13.873 1.00 88.44 85 GLU A CA 1
ATOM 682 C C . GLU A 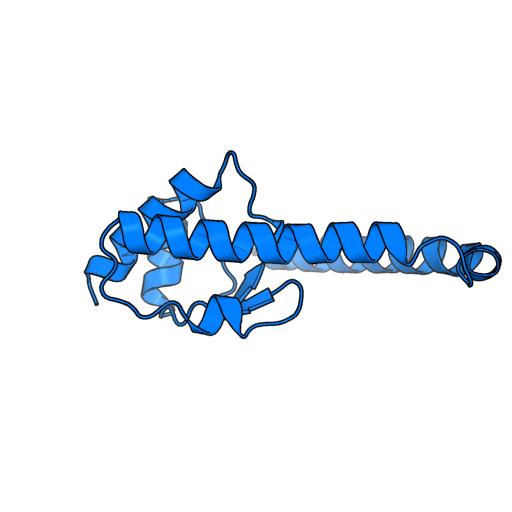1 85 ? -4.157 4.346 14.321 1.00 88.44 85 GLU A C 1
ATOM 684 O O . GLU A 1 85 ? -3.308 3.765 14.997 1.00 88.44 85 GLU A O 1
ATOM 689 N N . LYS A 1 86 ? -5.289 3.753 13.922 1.00 89.81 86 LYS A N 1
ATOM 690 C CA . LYS A 1 86 ? -5.587 2.336 14.188 1.00 89.81 86 LYS A CA 1
ATOM 691 C C . LYS A 1 86 ? -4.549 1.414 13.551 1.00 89.81 86 LYS A C 1
ATOM 693 O O . LYS A 1 86 ? -3.985 0.574 14.244 1.00 89.81 86 LYS A O 1
ATOM 698 N N . LEU A 1 87 ? -4.200 1.638 12.279 1.00 88.75 87 LEU A N 1
ATOM 699 C CA . LEU A 1 87 ? -3.126 0.893 11.601 1.00 88.75 87 LEU A CA 1
ATOM 700 C C . LEU A 1 87 ? -1.792 0.975 12.353 1.00 88.75 87 LEU A C 1
ATOM 702 O O . LEU A 1 87 ? -1.068 -0.017 12.456 1.00 88.75 87 LEU A O 1
ATOM 706 N N . THR A 1 88 ? -1.481 2.143 12.912 1.00 87.44 88 THR A N 1
ATOM 707 C CA . THR A 1 88 ? -0.245 2.347 13.671 1.00 87.44 88 THR A CA 1
ATOM 708 C C . THR A 1 88 ? -0.289 1.648 15.034 1.00 87.44 88 THR A C 1
ATOM 710 O O . THR A 1 88 ? 0.696 1.024 15.421 1.00 87.44 88 THR A O 1
ATOM 713 N N . LYS A 1 89 ? -1.410 1.741 15.762 1.00 88.06 89 LYS A N 1
ATOM 714 C CA . LYS A 1 89 ? -1.563 1.205 17.127 1.00 88.06 89 LYS A CA 1
ATOM 715 C C . LYS A 1 89 ? -1.733 -0.316 17.155 1.00 88.06 89 LYS A C 1
ATOM 717 O O . LYS A 1 89 ? -1.166 -0.962 18.027 1.00 88.06 89 LYS A O 1
ATOM 722 N N . GLU A 1 90 ? -2.503 -0.874 16.224 1.00 88.00 90 GLU A N 1
ATOM 723 C CA . GLU A 1 90 ? -2.897 -2.292 16.237 1.00 88.00 90 GLU A CA 1
ATOM 724 C C . GLU A 1 90 ? -1.979 -3.163 15.371 1.00 88.00 90 GLU A C 1
ATOM 726 O O . GLU A 1 90 ? -1.718 -4.317 15.704 1.00 88.00 90 GLU A O 1
ATOM 731 N N . HIS A 1 91 ? -1.447 -2.608 14.278 1.00 83.69 91 HIS A N 1
ATOM 732 C CA . HIS A 1 91 ? -0.715 -3.380 13.269 1.00 83.69 91 HIS A CA 1
ATOM 733 C C . HIS A 1 91 ? 0.732 -2.932 13.054 1.00 83.69 91 HIS A C 1
ATOM 735 O O . HIS A 1 91 ? 1.439 -3.546 12.251 1.00 83.69 91 HIS A O 1
ATOM 741 N N . PHE A 1 92 ? 1.182 -1.885 13.755 1.00 84.50 92 PHE A N 1
ATOM 742 C CA . PHE A 1 92 ? 2.525 -1.308 13.624 1.00 84.50 92 PHE A CA 1
ATOM 743 C C . PHE A 1 92 ? 2.878 -0.904 12.179 1.00 84.50 92 PHE A C 1
ATOM 745 O O . PHE A 1 92 ? 4.044 -0.918 11.779 1.00 84.50 92 PHE A O 1
ATOM 752 N N . VAL A 1 93 ? 1.868 -0.539 11.381 1.00 85.12 93 VAL A N 1
ATOM 753 C CA . VAL A 1 93 ? 2.050 -0.043 10.013 1.00 85.12 93 VAL A CA 1
ATOM 754 C C . VAL A 1 93 ? 2.013 1.479 10.033 1.00 85.12 93 VAL A C 1
ATOM 756 O O . VAL A 1 93 ? 0.978 2.086 10.299 1.00 85.12 93 VAL A O 1
ATOM 759 N N . PHE A 1 94 ? 3.153 2.097 9.731 1.00 85.06 94 PHE A N 1
ATOM 760 C CA . PHE A 1 94 ? 3.311 3.547 9.772 1.00 85.06 94 PHE A CA 1
ATOM 761 C C . PHE A 1 94 ? 3.015 4.173 8.409 1.00 85.06 94 PHE A C 1
ATOM 763 O O . PHE A 1 94 ? 3.670 3.870 7.410 1.00 85.06 94 PHE A O 1
ATOM 770 N N . LEU A 1 95 ? 2.048 5.087 8.387 1.00 84.38 95 LEU A N 1
ATOM 771 C CA . LEU A 1 95 ? 1.726 5.930 7.239 1.00 84.38 95 LEU A CA 1
ATOM 772 C C . LEU A 1 95 ? 1.885 7.401 7.606 1.00 84.38 95 LEU A C 1
ATOM 774 O O . LEU A 1 95 ? 1.823 7.775 8.778 1.00 84.38 95 LEU A O 1
ATOM 778 N N . ASN A 1 96 ? 2.053 8.250 6.591 1.00 84.25 96 ASN A N 1
ATOM 779 C CA . ASN A 1 96 ? 1.957 9.684 6.819 1.00 84.25 96 ASN A CA 1
ATOM 780 C C . ASN A 1 96 ? 0.519 10.038 7.233 1.00 84.25 96 ASN A C 1
ATOM 782 O O . ASN A 1 96 ? -0.415 9.473 6.659 1.00 84.25 96 ASN A O 1
ATOM 786 N N . PRO A 1 97 ? 0.328 10.996 8.158 1.00 77.88 97 PRO A N 1
ATOM 787 C CA . PRO A 1 97 ? -1.002 11.414 8.611 1.00 77.88 97 PRO A CA 1
ATOM 788 C C . PRO A 1 97 ? -1.889 11.927 7.464 1.00 77.88 97 PRO A C 1
ATOM 790 O O . PRO A 1 97 ? -3.103 11.787 7.524 1.00 77.88 97 PRO A O 1
ATOM 793 N N . ASP A 1 98 ? -1.284 12.406 6.372 1.00 80.31 98 ASP A N 1
ATOM 794 C CA . ASP A 1 98 ? -1.975 12.808 5.138 1.00 80.31 98 ASP A CA 1
ATOM 795 C C . ASP A 1 98 ? -2.518 11.624 4.304 1.00 80.31 98 ASP A C 1
ATOM 797 O O . ASP A 1 98 ? -3.011 11.815 3.192 1.00 80.31 98 ASP A O 1
ATOM 801 N N . GLY A 1 99 ? -2.361 10.376 4.762 1.00 81.94 99 GLY A N 1
ATOM 802 C CA . GLY A 1 99 ? -2.797 9.175 4.038 1.00 81.94 99 GLY A CA 1
ATOM 803 C C . GLY A 1 99 ? -1.907 8.794 2.853 1.00 81.94 99 GLY A C 1
ATOM 804 O O . GLY A 1 99 ? -2.332 8.049 1.965 1.00 81.94 99 GLY A O 1
ATOM 805 N N . ARG A 1 100 ? -0.668 9.300 2.829 1.00 84.31 100 ARG A N 1
ATOM 806 C CA . ARG A 1 100 ? 0.361 8.942 1.843 1.00 84.31 100 ARG A CA 1
ATOM 807 C C . ARG A 1 100 ? 1.124 7.702 2.293 1.00 84.31 100 ARG A C 1
ATOM 809 O O . ARG A 1 100 ? 1.710 7.693 3.375 1.00 84.31 100 ARG A O 1
ATOM 816 N N . MET A 1 101 ? 1.185 6.702 1.419 1.00 85.56 101 MET A N 1
ATOM 817 C CA . MET A 1 101 ? 1.988 5.494 1.595 1.00 85.56 101 MET A CA 1
ATOM 818 C C . MET A 1 101 ? 3.168 5.475 0.629 1.00 85.56 101 MET A C 1
ATOM 820 O O . MET A 1 101 ? 3.024 5.818 -0.545 1.00 85.56 101 MET A O 1
ATOM 824 N N . VAL A 1 102 ? 4.324 5.022 1.111 1.00 85.38 102 VAL A N 1
ATOM 825 C CA . VAL A 1 102 ? 5.508 4.782 0.281 1.00 85.38 102 VAL A CA 1
ATOM 826 C C . VAL A 1 102 ? 5.472 3.343 -0.234 1.00 85.38 102 VAL A C 1
ATOM 828 O O . VAL A 1 102 ? 5.645 2.393 0.522 1.00 85.38 102 VAL A O 1
ATOM 831 N N . VAL A 1 103 ? 5.260 3.174 -1.538 1.00 81.94 103 VAL A N 1
ATOM 832 C CA . VAL A 1 103 ? 5.100 1.865 -2.193 1.00 81.94 103 VAL A CA 1
ATOM 833 C C . VAL A 1 103 ? 6.397 1.058 -2.178 1.00 81.94 103 VAL A C 1
ATOM 835 O O . VAL A 1 103 ? 6.352 -0.164 -2.103 1.00 81.94 103 VAL A O 1
ATOM 838 N N . SER A 1 104 ? 7.562 1.714 -2.187 1.00 78.94 104 SER A N 1
ATOM 839 C CA . SER A 1 104 ? 8.856 1.019 -2.117 1.00 78.94 104 SER A CA 1
ATOM 840 C C . SER A 1 104 ? 9.103 0.302 -0.787 1.00 78.94 104 SER A C 1
ATOM 842 O O . SER A 1 104 ? 10.025 -0.503 -0.705 1.00 78.94 104 SER A O 1
ATOM 844 N N . ALA A 1 105 ? 8.302 0.581 0.248 1.00 81.06 105 ALA A N 1
ATOM 845 C CA . ALA A 1 105 ? 8.343 -0.155 1.509 1.00 81.06 105 ALA A CA 1
ATOM 846 C C . ALA A 1 105 ? 7.632 -1.520 1.419 1.00 81.06 105 ALA A C 1
ATOM 848 O O . ALA A 1 105 ? 7.810 -2.368 2.293 1.00 81.06 105 ALA A O 1
ATOM 849 N N . LEU A 1 106 ? 6.839 -1.751 0.368 1.00 83.88 106 LEU A N 1
ATOM 850 C CA . LEU A 1 106 ? 6.141 -3.009 0.134 1.00 83.88 106 LEU A CA 1
ATOM 851 C C . LEU A 1 106 ? 7.030 -3.982 -0.649 1.00 83.88 106 LEU A C 1
ATOM 853 O O . LEU A 1 106 ? 7.722 -3.620 -1.599 1.00 83.88 106 LEU A O 1
ATOM 857 N N . ASN A 1 107 ? 6.996 -5.243 -0.243 1.00 85.19 107 ASN A N 1
ATOM 858 C CA . ASN A 1 107 ? 7.712 -6.351 -0.849 1.00 85.19 107 ASN A CA 1
ATOM 859 C C . ASN A 1 107 ? 6.841 -7.613 -0.800 1.00 85.19 107 ASN A C 1
ATOM 861 O O . ASN A 1 107 ? 5.873 -7.691 -0.048 1.00 85.19 107 ASN A O 1
ATOM 865 N N . SER A 1 108 ? 7.201 -8.640 -1.566 1.00 83.19 108 SER A N 1
ATOM 866 C CA . SER A 1 108 ? 6.403 -9.871 -1.645 1.00 83.19 108 SER A CA 1
ATOM 867 C C . SER A 1 108 ? 6.266 -10.619 -0.312 1.00 83.19 108 SER A C 1
ATOM 869 O O . SER A 1 108 ? 5.400 -11.472 -0.197 1.00 83.19 108 SER A O 1
ATOM 871 N N . LYS A 1 109 ? 7.104 -10.325 0.694 1.00 85.81 109 LYS A N 1
ATOM 872 C CA . LYS A 1 109 ? 7.030 -10.954 2.022 1.00 85.81 109 LYS A CA 1
ATOM 873 C C . LYS A 1 109 ? 6.080 -10.222 2.972 1.00 85.81 109 LYS A C 1
ATOM 875 O O . LYS A 1 109 ? 5.531 -10.848 3.869 1.00 85.81 109 LYS A O 1
ATOM 880 N N . ASN A 1 110 ? 5.919 -8.908 2.817 1.00 87.88 110 ASN A N 1
ATOM 881 C CA . ASN A 1 110 ? 5.115 -8.080 3.717 1.00 87.88 110 ASN A CA 1
ATOM 882 C C . ASN A 1 110 ? 3.740 -7.717 3.144 1.00 87.88 110 ASN A C 1
ATOM 884 O O . ASN A 1 110 ? 2.855 -7.334 3.908 1.00 87.88 110 ASN A O 1
ATOM 888 N N . ILE A 1 111 ? 3.539 -7.862 1.833 1.00 89.44 111 ILE A N 1
ATOM 889 C CA . ILE A 1 111 ? 2.325 -7.402 1.157 1.00 89.44 111 ILE A CA 1
ATOM 890 C C . ILE A 1 111 ? 1.060 -8.074 1.702 1.00 89.44 111 ILE A C 1
ATOM 892 O O . ILE A 1 111 ? 0.064 -7.395 1.941 1.00 89.44 111 ILE A O 1
ATOM 896 N N . ASP A 1 112 ? 1.124 -9.367 2.019 1.00 89.88 112 ASP A N 1
ATOM 897 C CA . ASP A 1 112 ? -0.002 -10.129 2.573 1.00 89.88 112 ASP A CA 1
ATOM 898 C C . ASP A 1 112 ? -0.340 -9.726 4.012 1.00 89.88 112 ASP A C 1
ATOM 900 O O . ASP A 1 112 ? -1.483 -9.824 4.454 1.00 89.88 112 ASP A O 1
ATOM 904 N N . TYR A 1 113 ? 0.654 -9.285 4.785 1.00 90.25 113 TYR A N 1
ATOM 905 C CA . TYR A 1 113 ? 0.415 -8.747 6.122 1.00 90.25 113 TYR A CA 1
ATOM 906 C C . TYR A 1 113 ? -0.243 -7.371 6.025 1.00 90.25 113 TYR A C 1
ATOM 908 O O . TYR A 1 113 ? -1.316 -7.158 6.581 1.00 90.25 113 TYR A O 1
ATOM 916 N N . VAL A 1 114 ? 0.352 -6.465 5.244 1.00 90.31 114 VAL A N 1
ATOM 917 C CA . VAL A 1 114 ? -0.142 -5.090 5.109 1.00 90.31 114 VAL A CA 1
ATOM 918 C C . VAL A 1 114 ? -1.561 -5.070 4.538 1.00 90.31 114 VAL A C 1
ATOM 920 O O . VAL A 1 114 ? -2.416 -4.364 5.060 1.00 90.31 114 VAL A O 1
ATOM 923 N N . THR A 1 115 ? -1.849 -5.865 3.509 1.00 90.31 115 THR A N 1
ATOM 924 C CA . THR A 1 115 ? -3.186 -5.918 2.890 1.00 90.31 115 THR A CA 1
ATOM 925 C C . THR A 1 115 ? -4.255 -6.431 3.855 1.00 90.31 115 THR A C 1
ATOM 927 O O . THR A 1 115 ? -5.350 -5.872 3.888 1.00 90.31 115 THR A O 1
ATOM 930 N N . ARG A 1 116 ? -3.939 -7.405 4.720 1.00 90.69 116 ARG A N 1
ATOM 931 C CA . ARG A 1 116 ? -4.854 -7.846 5.788 1.00 90.69 116 ARG A CA 1
ATOM 932 C C . ARG A 1 116 ? -5.158 -6.732 6.788 1.00 90.69 116 ARG A C 1
ATOM 934 O O . ARG A 1 116 ? -6.330 -6.465 7.036 1.00 90.69 116 ARG A O 1
ATOM 941 N N . CYS A 1 117 ? -4.138 -6.032 7.279 1.00 90.62 117 CYS A N 1
ATOM 942 C CA . CYS A 1 117 ? -4.311 -4.903 8.200 1.00 90.62 117 CYS A CA 1
ATOM 943 C C . CYS A 1 117 ? -5.146 -3.775 7.571 1.00 90.62 117 CYS A C 1
ATOM 945 O O . CYS A 1 117 ? -6.059 -3.230 8.188 1.00 90.62 117 CYS A O 1
ATOM 947 N N . PHE A 1 118 ? -4.874 -3.446 6.305 1.00 89.25 118 PHE A N 1
ATOM 948 C CA . PHE A 1 118 ? -5.659 -2.462 5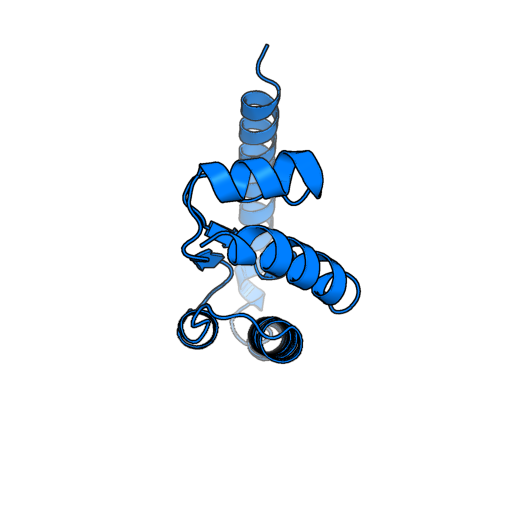.559 1.00 89.25 118 PHE A CA 1
ATOM 949 C C . PHE A 1 118 ? -7.112 -2.898 5.404 1.00 89.25 118 PHE A C 1
ATOM 951 O O . PHE A 1 118 ? -8.021 -2.085 5.570 1.00 89.25 118 PHE A O 1
ATOM 958 N N . HIS A 1 119 ? -7.349 -4.170 5.095 1.00 89.88 119 HIS A N 1
ATOM 959 C CA . HIS A 1 119 ? -8.691 -4.711 4.968 1.00 89.88 119 HIS A CA 1
ATOM 960 C C . HIS A 1 119 ? -9.460 -4.644 6.296 1.00 89.88 119 HIS A C 1
ATOM 962 O O . HIS A 1 119 ? -10.603 -4.201 6.312 1.00 89.88 119 HIS A O 1
ATOM 968 N N . GLU A 1 120 ? -8.836 -4.989 7.423 1.00 89.19 120 GLU A N 1
ATOM 969 C CA . GLU A 1 120 ? -9.457 -4.899 8.753 1.00 89.19 120 GLU A CA 1
ATOM 970 C C . GLU A 1 120 ? -9.894 -3.473 9.107 1.00 89.19 120 GLU A C 1
ATOM 972 O O . GLU A 1 120 ? -11.027 -3.259 9.540 1.00 89.19 120 GLU A O 1
ATOM 977 N N . VAL A 1 121 ? -9.047 -2.481 8.831 1.00 87.56 121 VAL A N 1
ATOM 978 C CA . VAL A 1 121 ? -9.356 -1.071 9.109 1.00 87.56 121 VAL A CA 1
ATOM 979 C C . VAL A 1 121 ? -10.375 -0.482 8.123 1.00 87.56 121 VAL A C 1
ATOM 981 O O . VAL A 1 121 ? -11.151 0.408 8.482 1.00 87.56 121 VAL A O 1
ATOM 984 N N . THR A 1 122 ? -10.420 -0.984 6.886 1.00 84.25 122 THR A N 1
ATOM 985 C CA . THR A 1 122 ? -11.364 -0.511 5.857 1.00 84.25 122 THR A CA 1
ATOM 986 C C . THR A 1 122 ? -12.738 -1.174 5.912 1.00 84.25 122 THR A C 1
ATOM 988 O O . THR A 1 122 ? -13.683 -0.589 5.394 1.00 84.25 122 THR A O 1
ATOM 991 N N . LYS A 1 123 ? -12.900 -2.316 6.599 1.00 77.81 123 LYS A N 1
ATOM 992 C CA . LYS A 1 123 ? -14.216 -2.937 6.865 1.00 77.81 123 LYS A CA 1
ATOM 993 C C . LYS A 1 123 ? -15.177 -2.047 7.650 1.00 77.81 123 LYS A C 1
ATOM 995 O O . LYS A 1 123 ? -16.381 -2.222 7.539 1.00 77.81 123 LYS A O 1
ATOM 1000 N N . GLN A 1 124 ? -14.655 -1.142 8.476 1.00 61.59 124 GLN A N 1
ATOM 1001 C CA . GLN A 1 124 ? -15.464 -0.270 9.337 1.00 61.59 124 GLN A CA 1
ATOM 1002 C C . GLN A 1 124 ? -16.027 0.957 8.596 1.00 61.59 124 GLN A C 1
ATOM 1004 O O . GLN A 1 124 ? -16.542 1.863 9.248 1.00 61.59 124 GLN A O 1
ATOM 1009 N N . LYS A 1 125 ? -15.854 1.030 7.271 1.00 53.41 125 LYS A N 1
ATOM 1010 C CA . LYS A 1 125 ? -16.218 2.182 6.444 1.00 53.41 125 LYS A CA 1
ATOM 1011 C C . LYS A 1 125 ? -17.590 2.023 5.803 1.00 53.41 125 LYS A C 1
ATOM 1013 O O . LYS A 1 125 ? -17.913 0.888 5.390 1.00 53.41 125 LYS A O 1
#

Secondary structure (DSSP, 8-state):
--HHHHHHHHHHHHHHHHHHHHHTTGGGTTTSSHHHHHHHHHHHHHHHHHHHHHHHHTT--S--THHHH--SSEEE----HHHHHHHHHHH-----TTSEEEGGG--TTTHHHHHHHHHHHHTT-

pLDDT: mean 73.72, std 17.79, range [32.69, 90.69]

InterPro domains:
  IPR000796 Aspartate/other aminotransferase [PTHR11879] (35-122)
  IPR015422 Pyridoxal phosphate-de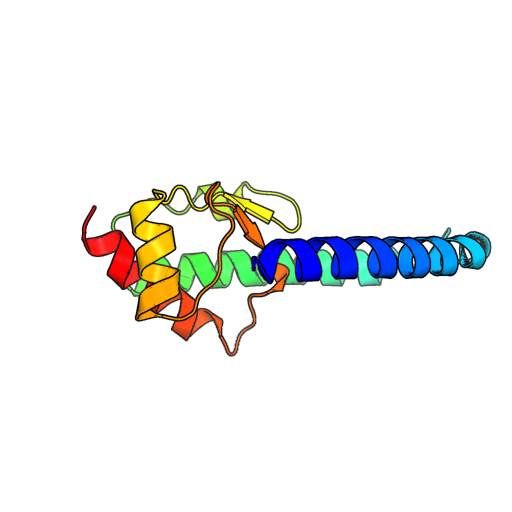pendent transferase, small domain [G3DSA:3.90.1150.10] (28-125)
  IPR015424 Pyridoxal phosphate-dependent transferase [SSF53383] (28-122)

Radius of gyration: 17.45 Å; chains: 1; bounding box: 46×28×46 Å

Foldseek 3Di:
DDVVVVVVVVVVVVVVVVVVVVVVVVVPVPPDCPVVVVVVQVVLLVLLVVLQVLLVVVVQPDDSVQSNVDHDQKGAPPDALVLQVCCCPPVVDHDDSNRIDGSVVDDPVCSNSSSVSNRVSRVVD